Protein AF-A0A959NXY2-F1 (afdb_monomer)

Nearest PDB structures (foldseek):
  8fs8-assembly1_E  TM=3.729E-01  e=3.773E-01  Saccharomyces cerevisiae
  9f9m-assembly1_A  TM=2.835E-01  e=1.106E-01  Homo sapiens
  4p0q-assembly1_A  TM=2.655E-01  e=6.165E-01  Homo sapiens
  4p0p-assembly1_A  TM=2.673E-01  e=7.881E-01  Homo sapiens
  8fg6-assembly1_B  TM=3.776E-01  e=3.655E+00  synthetic construct

Secondary structure (DSSP, 8-state):
-HHHHHHHHHHHHH-HHHHTTPPPEEEEETTTTEEEEEETTEEEEEE--SSSSPTTHHHHHHHHHHH-SSGGGEEEEE-TTT-TT-S-HHHHHHHHHHHHT----HHHHHTTSTT--HHHHHHHHHHTHHHHEEE-

Sequence (136 aa):
FAEGAGWIQKYIVTNTSEFAGKKLEFEIGVISGRVDLRIGSNLFEFKSVSTLPPSSFTNQVARDLKNVTSLDQIKWYFDGSKLPNGISQTDKDAMLSALESMDLTPDVINKFVPQGTIQDLVNVIETKFTLIFQVK

Solvent-accessible surface area (backbone atoms only — not comparable to full-atom values): 7819 Å² total; per-residue (Å²): 94,70,65,51,56,47,48,52,54,49,50,53,73,74,42,40,82,86,50,61,98,55,68,79,44,77,48,72,39,84,88,76,58,41,62,36,42,32,46,88,80,30,42,36,43,70,42,72,49,73,58,68,60,50,91,64,44,48,66,48,53,55,50,52,53,66,75,46,78,50,72,87,33,40,34,37,38,30,32,27,90,48,31,78,82,51,81,45,72,69,37,50,52,48,38,53,58,48,51,64,70,50,94,68,57,69,71,54,39,36,63,81,28,75,91,48,49,65,63,54,45,49,52,54,46,59,81,40,36,72,72,28,50,36,70,86

Structure (mmCIF, N/CA/C/O backbone):
data_AF-A0A959NXY2-F1
#
_entry.id   AF-A0A959NXY2-F1
#
loop_
_atom_site.group_PDB
_atom_site.id
_atom_site.type_symbol
_atom_site.label_atom_id
_atom_site.label_alt_id
_atom_site.label_comp_id
_atom_site.label_asym_id
_a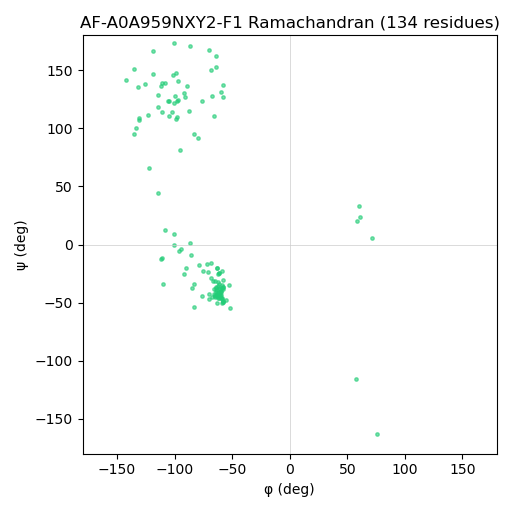tom_site.label_entity_id
_atom_site.label_seq_id
_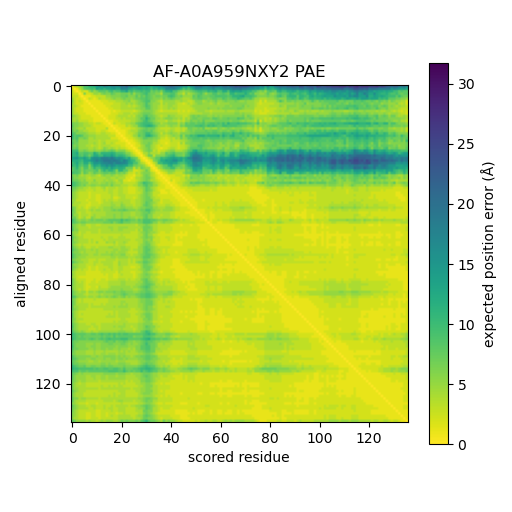atom_site.pdbx_PDB_ins_code
_atom_site.Cartn_x
_atom_site.Cartn_y
_atom_site.Cartn_z
_atom_site.occupancy
_atom_site.B_iso_or_equiv
_atom_site.auth_seq_id
_atom_site.auth_comp_id
_atom_site.auth_asym_id
_atom_site.auth_atom_id
_atom_site.pdbx_PDB_model_num
ATOM 1 N N . PHE A 1 1 ? 1.531 9.325 -18.493 1.00 51.78 1 PHE A N 1
ATOM 2 C CA . PHE A 1 1 ? 0.414 8.378 -18.700 1.00 51.78 1 PHE A CA 1
ATOM 3 C C . PHE A 1 1 ? 0.861 7.107 -19.420 1.00 51.78 1 PHE A C 1
ATOM 5 O O . PHE A 1 1 ? 0.708 6.038 -18.847 1.00 51.78 1 PHE A O 1
ATOM 12 N N . ALA A 1 2 ? 1.466 7.205 -20.614 1.00 60.94 2 ALA A N 1
ATOM 13 C CA . ALA A 1 2 ? 1.863 6.036 -21.413 1.00 60.94 2 ALA A CA 1
ATOM 14 C C . ALA A 1 2 ? 2.827 5.067 -20.701 1.00 60.94 2 ALA A C 1
ATOM 16 O O . ALA A 1 2 ? 2.673 3.860 -20.831 1.00 60.94 2 ALA A O 1
ATOM 17 N N . GLU A 1 3 ? 3.778 5.579 -19.916 1.00 69.56 3 GLU A N 1
ATOM 18 C CA . GLU A 1 3 ? 4.768 4.737 -19.231 1.00 69.56 3 GLU A CA 1
ATOM 19 C C . GLU A 1 3 ? 4.160 3.906 -18.091 1.00 69.56 3 GLU A C 1
ATOM 21 O O . GLU A 1 3 ? 4.346 2.696 -18.052 1.00 69.56 3 GLU A O 1
ATOM 26 N N . GLY A 1 4 ? 3.348 4.520 -17.220 1.00 69.44 4 GLY A N 1
ATOM 27 C CA . GLY A 1 4 ? 2.664 3.805 -16.135 1.00 69.44 4 GLY A CA 1
ATOM 28 C C . GLY A 1 4 ? 1.636 2.787 -16.642 1.00 69.44 4 GLY A C 1
ATOM 29 O O . GLY A 1 4 ? 1.629 1.647 -16.190 1.00 69.44 4 GLY A O 1
ATOM 30 N N . ALA A 1 5 ? 0.815 3.160 -17.630 1.00 72.44 5 ALA A N 1
ATOM 31 C CA . ALA A 1 5 ? -0.131 2.230 -18.255 1.00 72.44 5 ALA A CA 1
ATOM 32 C C . ALA A 1 5 ? 0.588 1.103 -19.021 1.00 72.44 5 ALA A C 1
ATOM 34 O O . ALA A 1 5 ? 0.179 -0.056 -18.954 1.00 72.44 5 ALA A O 1
ATOM 35 N N . GLY A 1 6 ? 1.693 1.428 -19.701 1.00 79.12 6 GLY A N 1
ATOM 36 C CA . GLY A 1 6 ? 2.545 0.458 -20.384 1.00 79.12 6 GLY A CA 1
ATOM 37 C C . GLY A 1 6 ? 3.209 -0.521 -19.420 1.00 79.12 6 GLY A C 1
ATOM 38 O O . GLY A 1 6 ? 3.290 -1.710 -19.725 1.00 79.12 6 GLY A O 1
ATOM 39 N N . TRP A 1 7 ? 3.620 -0.061 -18.235 1.00 82.69 7 TRP A N 1
ATOM 40 C CA . TRP A 1 7 ? 4.158 -0.931 -17.195 1.00 82.69 7 TRP A CA 1
ATOM 41 C C . TRP A 1 7 ? 3.110 -1.918 -16.672 1.00 82.69 7 TRP A C 1
ATOM 43 O O . TRP A 1 7 ? 3.397 -3.109 -16.608 1.00 82.69 7 TRP A O 1
ATOM 53 N N . ILE A 1 8 ? 1.881 -1.468 -16.397 1.00 83.81 8 ILE A N 1
ATOM 54 C CA . ILE A 1 8 ? 0.779 -2.350 -15.967 1.00 83.81 8 ILE A CA 1
ATOM 55 C C . ILE A 1 8 ? 0.502 -3.417 -17.021 1.00 83.81 8 ILE A C 1
ATOM 57 O O . ILE A 1 8 ? 0.464 -4.608 -16.710 1.00 83.81 8 ILE A O 1
ATOM 61 N N . GLN A 1 9 ? 0.350 -3.000 -18.282 1.00 81.94 9 GLN A N 1
ATOM 62 C CA . GLN A 1 9 ? 0.128 -3.928 -19.384 1.00 81.94 9 GLN A CA 1
ATOM 63 C C . GLN A 1 9 ? 1.273 -4.939 -19.475 1.00 81.94 9 GLN A C 1
ATOM 65 O O . GLN A 1 9 ? 1.013 -6.138 -19.535 1.00 81.94 9 GLN A O 1
ATOM 70 N N . LYS A 1 10 ? 2.528 -4.468 -19.439 1.00 85.38 10 LYS A N 1
ATOM 71 C CA . LYS A 1 10 ? 3.718 -5.322 -19.471 1.00 85.38 10 LYS A CA 1
ATOM 72 C C . LYS A 1 10 ? 3.715 -6.314 -18.310 1.00 85.38 10 LYS A C 1
ATOM 74 O O . LYS A 1 10 ? 3.863 -7.504 -18.556 1.00 85.38 10 LYS A O 1
ATOM 79 N N . TYR A 1 11 ? 3.495 -5.849 -17.083 1.00 87.75 11 TYR A N 1
ATOM 80 C CA . TYR A 1 11 ? 3.503 -6.699 -15.898 1.00 87.75 11 TYR A CA 1
ATOM 81 C C . TYR A 1 11 ? 2.442 -7.799 -15.991 1.00 87.75 11 TYR A C 1
ATOM 83 O O . TYR A 1 11 ? 2.757 -8.964 -15.757 1.00 87.75 11 TYR A O 1
ATOM 91 N N . ILE A 1 12 ? 1.213 -7.465 -16.398 1.00 86.19 12 ILE A N 1
ATOM 92 C CA . ILE A 1 12 ? 0.127 -8.447 -16.536 1.00 86.19 12 ILE A CA 1
ATOM 93 C C . ILE A 1 12 ? 0.471 -9.511 -17.587 1.00 86.19 12 ILE A C 1
ATOM 95 O O . ILE A 1 12 ? 0.279 -10.701 -17.334 1.00 86.19 12 ILE A O 1
ATOM 99 N N . VAL A 1 13 ? 1.002 -9.115 -18.752 1.00 85.56 13 VAL A N 1
ATOM 100 C CA . VAL A 1 13 ? 1.310 -10.073 -19.832 1.00 85.56 13 VAL A CA 1
ATOM 101 C C . VAL A 1 13 ? 2.566 -10.903 -19.570 1.00 85.56 13 VAL A C 1
ATOM 103 O O . VAL A 1 13 ? 2.690 -11.986 -20.134 1.00 85.56 13 VAL A O 1
ATOM 106 N N . THR A 1 14 ? 3.496 -10.434 -18.732 1.00 86.88 14 THR A N 1
ATOM 107 C CA . THR A 1 14 ? 4.696 -11.204 -18.363 1.00 86.88 14 THR A CA 1
ATOM 108 C C . THR A 1 14 ? 4.497 -12.070 -17.122 1.00 86.88 14 THR A C 1
ATOM 110 O O . THR A 1 14 ? 5.224 -13.041 -16.952 1.00 86.88 14 THR A O 1
ATOM 113 N N . ASN A 1 15 ? 3.506 -11.765 -16.278 1.00 87.06 15 ASN A N 1
ATOM 114 C CA . ASN A 1 15 ? 3.216 -12.484 -15.031 1.00 87.06 15 ASN A CA 1
ATOM 115 C C . ASN A 1 15 ? 1.859 -13.193 -15.098 1.00 87.06 15 ASN A C 1
ATOM 117 O O . ASN A 1 15 ? 1.056 -13.151 -14.168 1.00 87.06 15 ASN A O 1
ATOM 121 N N . THR A 1 16 ? 1.584 -13.857 -16.221 1.00 82.31 16 THR A N 1
ATOM 122 C CA . THR A 1 16 ? 0.269 -14.448 -16.507 1.00 82.31 16 THR A CA 1
ATOM 123 C C . THR A 1 16 ? -0.190 -15.451 -15.455 1.00 82.31 16 THR A C 1
ATOM 125 O O . THR A 1 16 ? -1.385 -15.525 -15.204 1.00 82.31 16 THR A O 1
ATOM 128 N N . SER A 1 17 ? 0.712 -16.174 -14.786 1.00 86.62 17 SER A N 1
ATOM 129 C CA . SER A 1 17 ? 0.363 -17.114 -13.709 1.00 86.62 17 SER A CA 1
ATOM 130 C C . SER A 1 17 ? -0.307 -16.440 -12.505 1.00 86.62 17 SER A C 1
ATOM 132 O O . SER A 1 17 ? -1.189 -17.036 -11.889 1.00 86.62 17 SER A O 1
ATOM 134 N N . GLU A 1 18 ? 0.048 -15.190 -12.192 1.00 84.44 18 GLU A N 1
ATOM 135 C CA . GLU A 1 18 ? -0.567 -14.414 -11.108 1.00 84.44 18 GLU A CA 1
ATOM 136 C C . GLU A 1 18 ? -2.027 -14.046 -11.427 1.00 84.44 18 GLU A C 1
ATOM 138 O O . GLU A 1 18 ? -2.870 -13.942 -10.526 1.00 84.44 18 GLU A O 1
ATOM 143 N N . PHE A 1 19 ? -2.344 -13.913 -12.716 1.00 84.25 19 PHE A N 1
ATOM 144 C CA . PHE A 1 19 ? -3.618 -13.402 -13.226 1.00 84.25 19 PHE A CA 1
ATOM 145 C C . PHE A 1 19 ? -4.483 -14.463 -13.928 1.00 84.25 19 PHE A C 1
ATOM 147 O O . PHE A 1 19 ? -5.662 -14.222 -14.191 1.00 84.25 19 PHE A O 1
ATOM 154 N N . ALA A 1 20 ? -3.929 -15.640 -14.221 1.00 83.44 20 ALA A N 1
ATOM 155 C CA . ALA A 1 20 ? -4.566 -16.680 -15.020 1.00 83.44 20 ALA A CA 1
ATOM 156 C C . ALA A 1 20 ? -5.889 -17.150 -14.402 1.00 83.44 20 ALA A C 1
ATOM 158 O O . ALA A 1 20 ? -5.972 -17.451 -13.211 1.00 83.44 20 ALA A O 1
ATOM 159 N N . GLY A 1 21 ? -6.932 -17.216 -15.234 1.00 81.19 21 GLY A N 1
ATOM 160 C CA . GLY A 1 21 ? -8.270 -17.650 -14.821 1.00 81.19 21 GLY A CA 1
ATOM 161 C C . GLY A 1 21 ? -9.022 -16.654 -13.932 1.00 81.19 21 GLY A C 1
ATOM 162 O O . GLY A 1 21 ? -10.113 -16.975 -13.465 1.00 81.19 21 GLY A O 1
ATOM 163 N N . LYS A 1 22 ? -8.476 -15.452 -13.695 1.00 85.25 22 LYS A N 1
ATOM 164 C CA . LYS A 1 22 ? -9.111 -14.421 -12.869 1.00 85.25 22 LYS A CA 1
ATOM 165 C C . LYS A 1 22 ? -9.767 -13.349 -13.735 1.00 85.25 22 LYS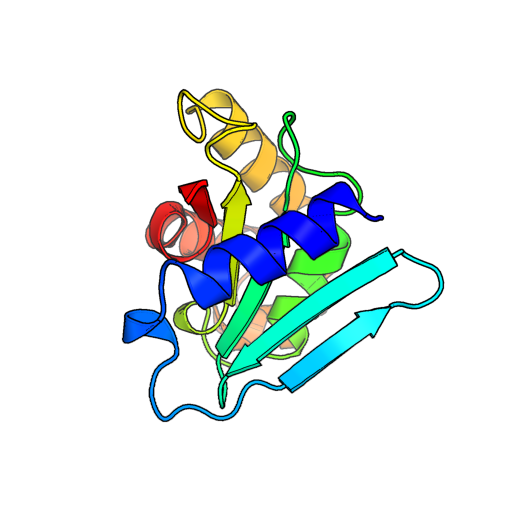 A C 1
ATOM 167 O O . LYS A 1 22 ? -9.262 -12.984 -14.795 1.00 85.25 22 LYS A O 1
ATOM 172 N N . LYS A 1 23 ? -10.887 -12.806 -13.256 1.00 84.69 23 LYS A N 1
ATOM 173 C CA . LYS A 1 23 ? -11.495 -11.605 -13.836 1.00 84.69 23 LYS A CA 1
ATOM 174 C C . LYS A 1 23 ? -10.685 -10.384 -13.399 1.00 84.69 23 LYS A C 1
ATOM 176 O O . LYS A 1 23 ? -10.519 -10.164 -12.200 1.00 84.69 23 LYS A O 1
ATOM 181 N N . LEU A 1 24 ? -10.199 -9.622 -14.375 1.00 83.88 24 LEU A N 1
ATOM 182 C CA . LEU A 1 24 ? -9.473 -8.371 -14.169 1.00 83.88 24 LEU A CA 1
ATOM 183 C C . LEU A 1 24 ? -10.440 -7.197 -14.343 1.00 83.88 24 LEU A C 1
ATOM 185 O O . LEU A 1 24 ? -11.086 -7.080 -15.384 1.00 83.88 24 LEU A O 1
ATOM 189 N N . GLU A 1 25 ? -10.549 -6.344 -13.331 1.00 85.19 25 GLU A N 1
ATOM 190 C CA . GLU A 1 25 ? -11.369 -5.131 -13.366 1.00 85.19 25 GLU A CA 1
ATOM 191 C C . GLU A 1 25 ? -10.452 -3.910 -13.284 1.00 85.19 25 GLU A C 1
ATOM 193 O O . GLU A 1 25 ? -9.722 -3.748 -12.312 1.00 85.19 25 GLU A O 1
ATOM 198 N N . PHE A 1 26 ? -10.461 -3.067 -14.318 1.00 81.56 26 PHE A N 1
ATOM 199 C CA . PHE A 1 26 ? -9.620 -1.872 -14.375 1.00 81.56 26 PHE A CA 1
ATOM 200 C C . PHE A 1 26 ? -10.418 -0.645 -13.937 1.00 81.56 26 PHE A C 1
ATOM 202 O O . PHE A 1 26 ? -11.441 -0.324 -14.544 1.00 81.56 26 PHE A O 1
ATOM 209 N N . GLU A 1 27 ? -9.928 0.075 -12.932 1.00 73.44 27 GLU A N 1
ATOM 210 C CA . GLU A 1 27 ? -10.452 1.388 -12.557 1.00 73.44 27 GLU A CA 1
ATOM 211 C C . GLU A 1 27 ? -9.571 2.474 -13.178 1.00 73.44 27 GLU A C 1
ATOM 213 O O . GLU A 1 27 ? -8.414 2.660 -12.798 1.00 73.44 27 GLU A O 1
ATOM 218 N N . ILE A 1 28 ? -10.112 3.189 -14.170 1.00 67.94 28 ILE A N 1
ATOM 219 C CA . ILE A 1 28 ? -9.374 4.212 -14.917 1.00 67.94 28 ILE A CA 1
ATOM 220 C C . ILE A 1 28 ? -9.778 5.604 -14.428 1.00 67.94 28 ILE A C 1
ATOM 222 O O . ILE A 1 28 ? -10.897 6.068 -14.650 1.00 67.94 28 ILE A O 1
ATOM 226 N N . GLY A 1 29 ? -8.836 6.312 -13.810 1.00 62.09 29 GLY A N 1
ATOM 227 C CA . GLY A 1 29 ? -8.968 7.734 -13.510 1.00 62.09 29 GLY A CA 1
ATOM 228 C C . GLY A 1 29 ? -8.587 8.571 -14.728 1.00 62.09 29 GLY A C 1
ATOM 229 O O . GLY A 1 29 ? -7.408 8.862 -14.917 1.00 62.09 29 GLY A O 1
ATOM 230 N N . VAL A 1 30 ? -9.569 8.974 -15.540 1.00 52.28 30 VAL A N 1
ATOM 231 C CA . VAL A 1 30 ? -9.363 9.680 -16.826 1.00 52.28 30 VAL A CA 1
ATOM 232 C C . VAL A 1 30 ? -8.573 10.991 -16.674 1.00 52.28 30 VAL A C 1
ATOM 234 O O . VAL A 1 30 ? -7.739 11.306 -17.514 1.00 52.28 30 VAL A O 1
ATOM 237 N N . ILE A 1 31 ? -8.787 11.730 -15.580 1.00 52.75 31 ILE A N 1
ATOM 238 C CA . ILE A 1 31 ? -8.115 13.018 -15.313 1.00 52.75 31 ILE A CA 1
ATOM 239 C C . ILE A 1 31 ? -6.739 12.816 -14.660 1.00 52.75 31 ILE A C 1
ATOM 241 O O . ILE A 1 31 ? -5.791 13.529 -14.971 1.00 52.75 31 ILE A O 1
ATOM 245 N N . SER A 1 32 ? -6.608 11.833 -13.763 1.00 53.75 32 SER A N 1
ATOM 246 C CA . SER A 1 32 ? -5.358 11.567 -13.038 1.00 53.75 32 SER A CA 1
ATOM 247 C C . SER A 1 32 ? -4.391 10.667 -13.805 1.00 53.75 32 SER A C 1
ATOM 249 O O . SER A 1 32 ? -3.267 10.453 -13.360 1.00 53.75 32 SER A O 1
ATOM 251 N N . GLY A 1 33 ? -4.834 10.080 -14.918 1.00 55.34 33 GLY A N 1
ATOM 252 C CA . GLY A 1 33 ? -4.065 9.086 -15.646 1.00 55.34 33 GLY A CA 1
ATOM 253 C C . GLY A 1 33 ? -3.732 7.845 -14.804 1.00 55.34 33 GLY A C 1
ATOM 254 O O . GLY A 1 33 ? -2.652 7.272 -14.949 1.00 55.34 33 GLY A O 1
ATOM 255 N N . ARG A 1 34 ? -4.638 7.465 -13.897 1.00 65.56 34 ARG A N 1
ATOM 256 C CA . ARG A 1 34 ? -4.462 6.351 -12.955 1.00 65.56 34 ARG A CA 1
ATOM 257 C C . ARG A 1 34 ? -5.135 5.097 -13.503 1.00 65.56 34 ARG A C 1
ATOM 259 O O . ARG A 1 34 ? -6.218 5.209 -14.075 1.00 65.56 34 ARG A O 1
ATOM 266 N N . VAL A 1 35 ? -4.507 3.942 -13.322 1.00 69.94 35 VAL A N 1
ATOM 267 C CA . VAL A 1 35 ? -5.096 2.636 -13.624 1.00 69.94 35 VAL A CA 1
ATOM 268 C C . VAL A 1 35 ? -4.870 1.751 -12.406 1.00 69.94 35 VAL A C 1
ATOM 270 O O . VAL A 1 35 ? -3.735 1.357 -12.146 1.00 69.94 35 VAL A O 1
ATOM 273 N N . ASP A 1 36 ? -5.945 1.461 -11.681 1.00 74.69 36 ASP A N 1
ATOM 274 C CA . ASP A 1 36 ? -5.934 0.482 -10.593 1.00 74.69 36 ASP A CA 1
ATOM 275 C C . ASP A 1 36 ? -6.492 -0.835 -11.136 1.00 74.69 36 ASP A C 1
ATOM 277 O O . ASP A 1 36 ? -7.356 -0.839 -12.020 1.00 74.69 36 ASP A O 1
ATOM 281 N N . LEU A 1 37 ? -6.000 -1.958 -10.623 1.00 83.50 37 LEU A N 1
ATOM 282 C CA . LEU A 1 37 ? -6.489 -3.278 -10.997 1.00 83.50 37 LEU A CA 1
ATOM 283 C C . LEU A 1 37 ? -7.147 -3.935 -9.792 1.00 83.50 37 LEU A C 1
ATOM 285 O O . LEU A 1 37 ? -6.552 -4.068 -8.727 1.00 83.50 37 LEU A O 1
ATOM 289 N N . ARG A 1 38 ? -8.365 -4.419 -9.977 1.00 84.81 38 ARG A N 1
ATOM 290 C CA . ARG A 1 38 ? -9.081 -5.204 -8.986 1.00 84.81 38 ARG A CA 1
ATOM 291 C C . ARG A 1 38 ? -9.232 -6.640 -9.460 1.00 84.81 38 ARG A C 1
ATOM 293 O O . ARG A 1 38 ? -9.549 -6.910 -10.619 1.00 84.81 38 ARG A O 1
ATOM 300 N N . ILE A 1 39 ? -8.999 -7.569 -8.536 1.00 83.44 39 ILE A N 1
ATOM 301 C CA . ILE A 1 39 ? -9.141 -9.006 -8.770 1.00 83.44 39 ILE A CA 1
ATOM 302 C C . ILE A 1 39 ? -9.915 -9.609 -7.607 1.00 83.44 39 ILE A C 1
ATOM 304 O O . ILE A 1 39 ? -9.369 -9.835 -6.524 1.00 83.44 39 ILE A O 1
ATOM 308 N N . GLY A 1 40 ? -11.207 -9.848 -7.825 1.00 86.19 40 GLY A N 1
ATOM 309 C CA . GLY A 1 40 ? -12.121 -10.203 -6.745 1.00 86.19 40 GLY A CA 1
ATOM 310 C C . GLY A 1 40 ? -12.128 -9.113 -5.670 1.00 86.19 40 GLY A C 1
ATOM 311 O O . GLY A 1 40 ? -12.519 -7.972 -5.918 1.00 86.19 40 GLY A O 1
ATOM 312 N N . SER A 1 41 ? -11.683 -9.454 -4.464 1.00 88.19 41 SER A N 1
ATOM 313 C CA . SER A 1 41 ? -11.614 -8.522 -3.338 1.00 88.19 41 SER A CA 1
ATOM 314 C C . SER A 1 41 ? -10.250 -7.835 -3.173 1.00 88.19 41 SER A C 1
ATOM 316 O O . SER A 1 41 ? -10.129 -6.977 -2.301 1.00 88.19 41 SER A O 1
ATOM 318 N N . ASN A 1 42 ? -9.244 -8.176 -3.984 1.00 91.12 42 ASN A N 1
ATOM 319 C CA . ASN A 1 42 ? -7.906 -7.587 -3.899 1.00 91.12 42 ASN A CA 1
ATOM 320 C C . ASN A 1 42 ? -7.794 -6.326 -4.762 1.00 91.12 42 ASN A C 1
ATOM 322 O O . ASN A 1 42 ? -8.231 -6.330 -5.916 1.00 91.12 42 ASN A O 1
ATOM 326 N N . LEU A 1 43 ? -7.166 -5.290 -4.207 1.00 92.06 43 LEU A N 1
ATOM 327 C CA . LEU A 1 43 ? -6.831 -4.033 -4.870 1.00 92.06 43 LEU A CA 1
ATOM 328 C C . LEU A 1 43 ? -5.337 -4.004 -5.179 1.00 92.06 43 LEU A C 1
ATOM 330 O O . LEU A 1 43 ? -4.510 -4.128 -4.276 1.00 92.06 43 LEU A O 1
ATOM 334 N N . PHE A 1 44 ? -5.009 -3.824 -6.453 1.00 91.38 44 PHE A N 1
ATOM 335 C CA . PHE A 1 44 ? -3.652 -3.668 -6.943 1.00 91.38 44 PHE A CA 1
ATOM 336 C C . PHE A 1 44 ? -3.446 -2.231 -7.425 1.00 91.38 44 PHE A C 1
ATOM 338 O O . PHE A 1 44 ? -4.032 -1.803 -8.421 1.00 91.38 44 PHE A O 1
ATOM 345 N N . GLU A 1 45 ? -2.587 -1.505 -6.722 1.00 91.44 45 GLU A N 1
ATOM 346 C CA . GLU A 1 45 ? -2.134 -0.167 -7.077 1.00 91.44 45 GLU A CA 1
ATOM 347 C C . GLU A 1 45 ? -0.743 -0.274 -7.710 1.00 91.44 45 GLU A C 1
ATOM 349 O O . GLU A 1 45 ? 0.205 -0.775 -7.104 1.00 91.44 45 GLU A O 1
ATOM 354 N N . PHE A 1 46 ? -0.618 0.201 -8.944 1.00 90.00 46 PHE A N 1
ATOM 355 C CA . PHE A 1 46 ? 0.608 0.109 -9.726 1.00 90.00 46 PHE A CA 1
ATOM 356 C C . PHE A 1 46 ? 1.306 1.480 -9.792 1.00 90.00 46 PHE A C 1
ATOM 358 O O . PHE A 1 46 ? 0.738 2.464 -10.269 1.00 90.00 46 PHE A O 1
ATOM 365 N N . LYS A 1 47 ? 2.571 1.555 -9.355 1.00 89.81 47 LYS A N 1
ATOM 366 C CA . LYS A 1 47 ? 3.417 2.754 -9.377 1.00 89.81 47 LYS A CA 1
ATOM 367 C C . LYS A 1 47 ? 4.726 2.556 -10.148 1.00 89.81 47 LYS A C 1
ATOM 369 O O . LYS A 1 47 ? 5.662 1.927 -9.676 1.00 89.81 47 LYS A O 1
ATOM 374 N N . SER A 1 48 ? 4.844 3.221 -11.294 1.00 90.19 48 SER A N 1
ATOM 375 C CA . SER A 1 48 ? 6.120 3.391 -12.003 1.00 90.19 48 SER A CA 1
ATOM 376 C C . SER A 1 48 ? 6.760 4.732 -11.616 1.00 90.19 48 SER A C 1
ATOM 378 O O . SER A 1 48 ? 6.607 5.725 -12.330 1.00 90.19 48 SER A O 1
ATOM 380 N N . VAL A 1 49 ? 7.440 4.783 -10.465 1.00 90.00 49 VAL A N 1
ATOM 381 C CA . VAL A 1 49 ? 8.082 5.993 -9.911 1.00 90.00 49 VAL A CA 1
ATOM 382 C C . VAL A 1 49 ? 9.488 5.681 -9.402 1.00 90.00 49 VAL A C 1
ATOM 384 O O . VAL A 1 49 ? 9.739 4.569 -8.955 1.00 90.00 49 VAL A O 1
ATOM 387 N N . SER A 1 50 ? 10.391 6.662 -9.433 1.00 92.31 50 SER A N 1
ATOM 388 C CA . SER A 1 50 ? 11.768 6.528 -8.925 1.00 92.31 50 SER A CA 1
ATOM 389 C C . SER A 1 50 ? 11.978 7.139 -7.535 1.00 92.31 50 SER A C 1
ATOM 391 O O . SER A 1 50 ? 13.092 7.129 -7.026 1.00 92.31 50 SER A O 1
ATOM 393 N N . THR A 1 51 ? 10.937 7.728 -6.943 1.00 93.12 51 THR A N 1
ATOM 394 C CA . THR A 1 51 ? 10.989 8.404 -5.639 1.00 93.12 51 THR A CA 1
ATOM 395 C C . THR A 1 51 ? 9.836 7.937 -4.766 1.00 93.12 51 THR A C 1
ATOM 397 O O . THR A 1 51 ? 8.693 7.884 -5.237 1.00 93.12 51 THR A O 1
ATOM 400 N N . LEU A 1 52 ? 10.130 7.646 -3.501 1.00 96.19 52 LEU A N 1
ATOM 401 C CA . LEU A 1 52 ? 9.159 7.208 -2.506 1.00 96.19 52 LEU A CA 1
ATOM 402 C C . LEU A 1 52 ? 9.085 8.198 -1.329 1.00 96.19 52 LEU A C 1
ATOM 404 O O . LEU A 1 52 ? 10.104 8.788 -0.974 1.00 96.19 52 LEU A O 1
ATOM 408 N N . PRO A 1 53 ? 7.900 8.377 -0.716 1.00 96.62 53 PRO A N 1
ATOM 409 C CA . PRO A 1 53 ? 6.588 7.954 -1.217 1.00 96.62 53 PRO A CA 1
ATOM 410 C C . PRO A 1 53 ? 6.195 8.679 -2.528 1.00 96.62 53 PRO A C 1
ATOM 412 O O . PRO A 1 53 ? 6.627 9.808 -2.764 1.00 96.62 53 PRO A O 1
ATOM 415 N N . PRO A 1 54 ? 5.364 8.074 -3.401 1.00 92.62 54 PRO A N 1
ATOM 416 C CA . PRO A 1 54 ? 4.865 8.745 -4.602 1.00 92.62 54 PRO A CA 1
ATOM 417 C C . PRO A 1 54 ? 3.979 9.955 -4.271 1.00 92.62 54 PRO A C 1
ATOM 419 O O . PRO A 1 54 ? 3.398 10.062 -3.188 1.00 92.62 54 PRO A O 1
ATOM 422 N N . SER A 1 55 ? 3.780 10.843 -5.247 1.00 87.06 55 SER A N 1
ATOM 423 C CA . SER A 1 55 ? 2.807 11.927 -5.102 1.00 87.06 55 SER A CA 1
ATOM 424 C C . SER A 1 55 ? 1.401 11.364 -4.831 1.00 87.06 55 SER A C 1
ATOM 426 O O . SER A 1 55 ? 0.966 10.378 -5.432 1.00 87.06 55 SER A O 1
ATOM 428 N N . SER A 1 56 ? 0.681 11.980 -3.887 1.00 88.44 56 SER A N 1
ATOM 429 C CA . SER A 1 56 ? -0.633 11.516 -3.400 1.00 88.44 56 SER A CA 1
ATOM 430 C C . SER A 1 56 ? -0.638 10.122 -2.749 1.00 88.44 56 SER A C 1
ATOM 432 O O . SER A 1 56 ? -1.681 9.467 -2.738 1.00 88.44 56 SER A O 1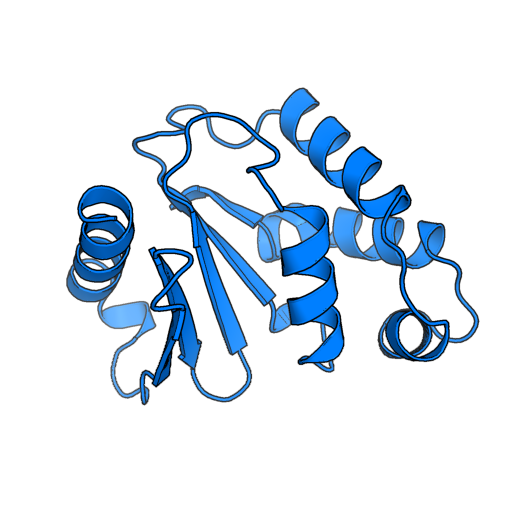
ATOM 434 N N . PHE A 1 57 ? 0.499 9.638 -2.238 1.00 94.50 57 PHE A N 1
ATOM 435 C CA . PHE A 1 57 ? 0.603 8.340 -1.560 1.00 94.50 57 PHE A CA 1
ATOM 436 C C . PHE A 1 57 ? -0.440 8.163 -0.448 1.00 94.50 57 PHE A C 1
ATOM 438 O O . PHE A 1 57 ? -1.248 7.241 -0.506 1.00 94.50 57 PHE A O 1
ATOM 445 N N . THR A 1 58 ? -0.486 9.098 0.500 1.00 95.62 58 THR A N 1
ATOM 446 C CA . THR A 1 58 ? -1.400 9.070 1.652 1.00 95.62 58 THR A CA 1
ATOM 447 C C . THR A 1 58 ? -2.866 9.044 1.231 1.00 95.62 58 THR A C 1
ATOM 449 O O . THR A 1 58 ? -3.630 8.207 1.699 1.00 95.62 58 THR A O 1
ATOM 452 N N . ASN A 1 59 ? -3.254 9.892 0.276 1.00 92.94 59 ASN A N 1
ATOM 453 C CA . ASN A 1 59 ? -4.624 9.943 -0.240 1.00 92.94 59 ASN A CA 1
ATOM 454 C C . ASN A 1 59 ? -5.061 8.620 -0.887 1.00 92.94 59 ASN A C 1
ATOM 456 O O . ASN A 1 59 ? -6.219 8.220 -0.765 1.00 92.94 59 ASN A O 1
ATOM 460 N N . GLN A 1 60 ? -4.149 7.946 -1.588 1.00 92.38 60 GLN A N 1
ATOM 461 C CA . GLN A 1 60 ? -4.439 6.679 -2.259 1.00 92.38 60 GLN A CA 1
ATOM 462 C C . GLN A 1 60 ? -4.496 5.522 -1.263 1.00 92.38 60 GLN A C 1
ATOM 464 O O . GLN A 1 60 ? -5.477 4.787 -1.273 1.00 92.38 60 GLN A O 1
ATOM 469 N N . VAL A 1 61 ? -3.550 5.434 -0.323 1.00 96.12 61 VAL A N 1
ATOM 470 C CA . VAL A 1 61 ? -3.610 4.432 0.754 1.00 96.12 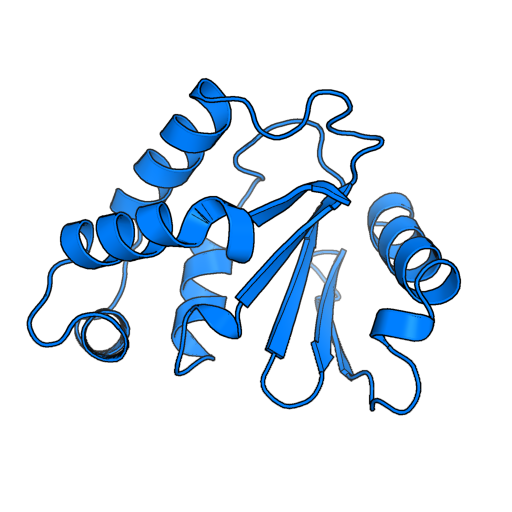61 VAL A CA 1
ATOM 471 C C . VAL A 1 61 ? -4.880 4.614 1.590 1.00 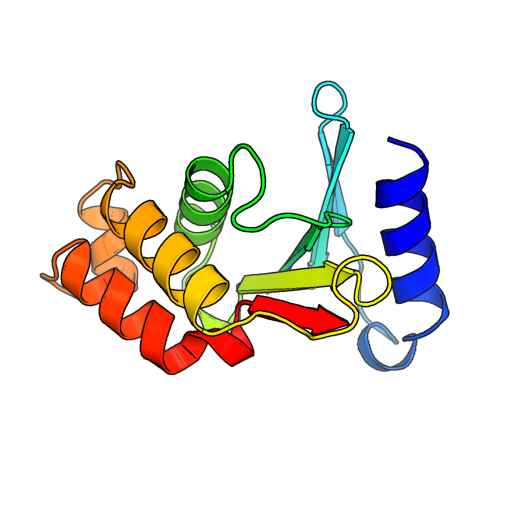96.12 61 VAL A C 1
ATOM 473 O O . VAL A 1 61 ? -5.593 3.646 1.843 1.00 96.12 61 VAL A O 1
ATOM 476 N N . ALA A 1 62 ? -5.245 5.850 1.941 1.00 96.31 62 ALA A N 1
ATOM 477 C CA . ALA A 1 62 ? -6.486 6.142 2.656 1.00 96.31 62 ALA A CA 1
ATOM 478 C C . ALA A 1 62 ? -7.741 5.685 1.891 1.00 96.31 62 ALA A C 1
ATOM 480 O O . ALA A 1 62 ? -8.704 5.214 2.499 1.00 96.31 62 ALA A O 1
ATOM 481 N N . ARG A 1 63 ? -7.751 5.817 0.560 1.00 93.25 63 ARG A N 1
ATOM 482 C CA . ARG A 1 63 ? -8.835 5.313 -0.295 1.00 93.25 63 ARG A CA 1
ATOM 483 C C . ARG A 1 63 ? -8.866 3.785 -0.301 1.00 93.25 63 ARG A C 1
ATOM 485 O O . ARG A 1 63 ? -9.941 3.210 -0.151 1.00 93.25 63 ARG A O 1
ATOM 492 N N . ASP A 1 64 ? -7.718 3.134 -0.431 1.00 95.00 64 ASP A N 1
ATOM 493 C CA . ASP A 1 64 ? -7.635 1.673 -0.458 1.00 95.00 64 ASP A CA 1
ATOM 494 C C . ASP A 1 64 ? -8.109 1.074 0.876 1.00 95.00 64 ASP A C 1
ATOM 496 O O . ASP A 1 64 ? -8.952 0.178 0.886 1.00 95.00 64 ASP A O 1
ATOM 500 N N . LEU A 1 65 ? -7.683 1.652 2.006 1.00 96.69 65 LEU A N 1
ATOM 501 C CA . LEU A 1 65 ? -8.135 1.283 3.355 1.00 96.69 65 LEU A CA 1
ATOM 502 C C . LEU A 1 65 ? -9.655 1.431 3.536 1.00 96.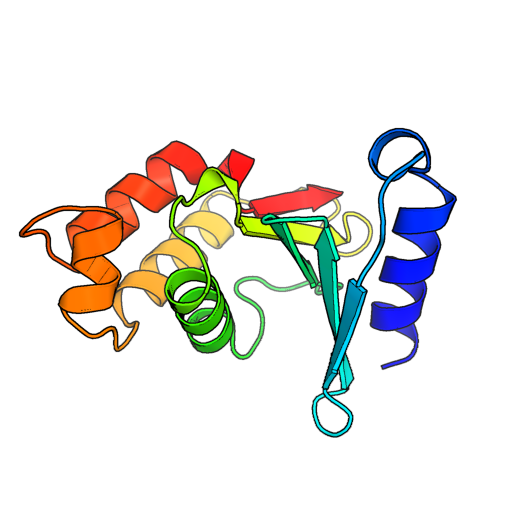69 65 LEU A C 1
ATOM 504 O O . LEU A 1 65 ? -10.289 0.630 4.225 1.00 96.69 65 LEU A O 1
ATOM 508 N N . LYS A 1 66 ? -10.279 2.431 2.901 1.00 95.19 66 LYS A N 1
ATOM 509 C CA . LYS A 1 66 ? -11.743 2.599 2.924 1.00 95.19 66 LYS A CA 1
ATOM 510 C C . LYS A 1 66 ? -12.465 1.468 2.184 1.00 95.19 66 LYS A C 1
ATOM 512 O O . LYS A 1 66 ? -13.562 1.098 2.605 1.00 95.19 66 LYS A O 1
ATOM 517 N N . ASN A 1 67 ? -11.841 0.905 1.150 1.00 92.88 67 ASN A N 1
ATOM 518 C CA . ASN A 1 67 ? -12.444 -0.051 0.219 1.00 92.88 67 ASN A CA 1
ATOM 519 C C . ASN A 1 67 ? -12.176 -1.530 0.546 1.00 92.88 67 ASN A C 1
ATOM 521 O O . ASN A 1 67 ? -12.744 -2.404 -0.112 1.00 92.88 67 ASN A O 1
ATOM 525 N N . VAL A 1 68 ? -11.349 -1.831 1.550 1.00 94.69 68 VAL A N 1
ATOM 526 C CA . VAL A 1 68 ? -11.039 -3.210 1.964 1.00 94.69 68 VAL A CA 1
ATOM 527 C C . VAL A 1 68 ? -11.451 -3.490 3.410 1.00 94.69 68 VAL A C 1
ATOM 529 O O . VAL A 1 68 ? -11.753 -2.584 4.188 1.00 94.69 68 VAL A O 1
ATOM 532 N N . THR A 1 69 ? -11.459 -4.775 3.764 1.00 94.81 69 THR A N 1
ATOM 533 C CA . THR A 1 69 ? -11.718 -5.273 5.127 1.00 94.81 69 THR A CA 1
ATOM 534 C C . THR A 1 69 ? -10.483 -5.899 5.775 1.00 94.81 69 THR A C 1
ATOM 536 O O . THR A 1 69 ? -10.482 -6.154 6.971 1.00 94.81 69 THR A O 1
ATOM 539 N N . SER A 1 70 ? -9.427 -6.155 5.000 1.00 95.19 70 SER A N 1
ATOM 540 C CA . SER A 1 70 ? -8.139 -6.674 5.460 1.00 95.19 70 SER A CA 1
ATOM 541 C C . SER A 1 70 ? -7.002 -6.022 4.679 1.00 95.19 70 SER A C 1
ATOM 543 O O . SER A 1 70 ? -7.102 -5.837 3.465 1.00 95.19 70 SER A O 1
ATOM 545 N N . LEU A 1 71 ? -5.894 -5.727 5.363 1.00 96.06 71 LEU A N 1
ATOM 546 C CA . LEU A 1 71 ? -4.677 -5.193 4.742 1.00 96.06 71 LEU A CA 1
ATOM 547 C C . LEU A 1 71 ? -4.072 -6.149 3.706 1.00 96.06 71 LEU A C 1
ATOM 549 O O . LEU A 1 71 ? -3.417 -5.704 2.770 1.00 96.06 71 LEU A O 1
ATOM 553 N N . ASP A 1 72 ? -4.335 -7.455 3.817 1.00 94.81 72 ASP A N 1
ATOM 554 C CA . ASP A 1 72 ? -3.811 -8.446 2.870 1.00 94.81 72 ASP A CA 1
ATOM 555 C C . ASP A 1 72 ? -4.426 -8.308 1.469 1.00 94.81 72 ASP A C 1
ATOM 557 O O . ASP A 1 72 ? -3.859 -8.822 0.502 1.00 94.81 72 ASP A O 1
ATOM 561 N N . GLN A 1 73 ? -5.547 -7.587 1.358 1.00 95.81 73 GLN A N 1
ATOM 562 C CA . GLN A 1 73 ? -6.210 -7.273 0.095 1.00 95.81 73 GLN A CA 1
ATOM 563 C C . GLN A 1 73 ? -5.533 -6.130 -0.665 1.00 95.81 73 GLN A C 1
ATOM 565 O O . GLN A 1 73 ? -5.790 -5.975 -1.855 1.00 95.81 73 GLN A O 1
ATOM 570 N N . ILE A 1 74 ? -4.697 -5.327 -0.003 1.00 96.69 74 ILE A N 1
ATOM 571 C CA . ILE A 1 74 ? -4.006 -4.196 -0.621 1.00 96.69 74 ILE A CA 1
ATOM 572 C C . ILE A 1 74 ? -2.654 -4.678 -1.150 1.00 96.69 74 ILE A C 1
ATOM 574 O O . ILE A 1 74 ? -1.865 -5.290 -0.424 1.00 96.69 74 ILE A O 1
ATOM 578 N N . LYS A 1 75 ? -2.393 -4.406 -2.430 1.00 95.44 75 LYS A N 1
ATOM 579 C CA . LYS A 1 75 ? -1.149 -4.726 -3.132 1.00 95.44 75 LYS A CA 1
ATOM 580 C C . LYS A 1 75 ? -0.662 -3.491 -3.878 1.00 95.44 75 LYS A C 1
ATOM 582 O O . LYS A 1 75 ? -1.222 -3.109 -4.891 1.00 95.44 75 LYS A O 1
ATOM 587 N N . TRP A 1 76 ? 0.388 -2.865 -3.381 1.00 95.94 76 TRP A N 1
ATOM 588 C CA . TRP A 1 76 ? 1.087 -1.773 -4.040 1.00 95.94 76 TRP A CA 1
ATOM 589 C C . TRP A 1 76 ? 2.320 -2.322 -4.732 1.00 95.94 76 TRP A C 1
ATOM 591 O O . TRP A 1 76 ? 3.281 -2.722 -4.074 1.00 95.94 76 TRP A O 1
ATOM 601 N N . TYR A 1 77 ? 2.279 -2.368 -6.057 1.00 94.50 77 TYR A N 1
ATOM 602 C CA . TYR A 1 77 ? 3.391 -2.820 -6.877 1.00 94.50 77 TYR A CA 1
ATOM 603 C C . TYR A 1 77 ? 4.134 -1.609 -7.414 1.00 94.50 77 TYR A C 1
ATOM 605 O O . TYR A 1 77 ? 3.540 -0.714 -8.016 1.00 94.50 77 TYR A O 1
ATOM 613 N N . PHE A 1 78 ? 5.444 -1.600 -7.207 1.00 94.19 78 PHE A N 1
ATOM 614 C CA . PHE A 1 78 ? 6.354 -0.593 -7.721 1.00 94.19 78 PHE A CA 1
ATOM 615 C C . PHE A 1 78 ? 7.217 -1.180 -8.830 1.00 94.19 78 PHE A C 1
ATOM 617 O O . PHE A 1 78 ? 7.705 -2.300 -8.699 1.00 94.19 78 PHE A O 1
ATOM 624 N N . ASP A 1 79 ? 7.429 -0.411 -9.894 1.00 92.88 79 ASP A N 1
ATOM 625 C CA . ASP A 1 79 ? 8.279 -0.812 -11.015 1.00 92.88 79 ASP A CA 1
ATOM 626 C C . ASP A 1 79 ? 9.744 -0.936 -10.574 1.00 92.88 79 ASP A C 1
ATOM 628 O O . ASP A 1 79 ? 10.420 0.064 -10.309 1.00 92.88 79 ASP A O 1
ATOM 632 N N . GLY A 1 80 ? 10.261 -2.163 -10.534 1.00 92.88 80 GLY A N 1
ATOM 633 C CA . GLY A 1 80 ? 11.649 -2.448 -10.190 1.00 92.88 80 GLY A CA 1
ATOM 634 C C . GLY A 1 80 ? 12.660 -1.859 -11.166 1.00 92.88 80 GLY A C 1
ATOM 635 O O . GLY A 1 80 ? 13.801 -1.622 -10.783 1.00 92.88 80 GLY A O 1
ATOM 636 N N . SER A 1 81 ? 12.259 -1.519 -12.395 1.00 91.88 81 SER A N 1
ATOM 637 C CA . SER A 1 81 ? 13.135 -0.782 -13.313 1.00 91.88 81 SER A CA 1
ATOM 638 C C . SER A 1 81 ? 13.346 0.678 -12.894 1.00 91.88 81 SER A C 1
ATOM 640 O O . SER A 1 81 ? 14.361 1.280 -13.250 1.00 91.88 81 SER A O 1
ATOM 642 N N . LYS A 1 82 ? 12.419 1.247 -12.111 1.00 93.31 82 LYS A N 1
ATOM 643 C CA . LYS A 1 82 ? 12.535 2.585 -11.510 1.00 93.31 82 LYS A CA 1
ATOM 644 C C . LYS A 1 82 ? 13.152 2.559 -10.117 1.00 93.31 82 LYS A C 1
ATOM 646 O O . LYS A 1 82 ? 13.759 3.551 -9.720 1.00 93.31 82 LYS A O 1
ATOM 651 N N . LEU A 1 83 ? 13.026 1.433 -9.417 1.00 94.19 83 LEU A N 1
ATOM 652 C CA . LEU A 1 83 ? 13.590 1.183 -8.090 1.00 94.19 83 LEU A CA 1
ATOM 653 C C . LEU A 1 83 ? 14.523 -0.045 -8.111 1.00 94.19 83 LEU A C 1
ATOM 655 O O . LEU A 1 83 ? 14.225 -1.054 -7.468 1.00 94.19 83 LEU A O 1
ATOM 659 N N . PRO A 1 84 ? 15.667 0.010 -8.821 1.00 92.88 84 PRO A N 1
ATOM 660 C CA . PRO A 1 84 ? 16.531 -1.159 -9.029 1.00 92.88 84 PRO A CA 1
ATOM 661 C C . PRO A 1 84 ? 17.134 -1.726 -7.735 1.00 92.88 84 PRO A C 1
ATOM 663 O O . PRO A 1 84 ? 17.530 -2.887 -7.699 1.00 92.88 84 PRO A O 1
ATOM 666 N N . ASN A 1 85 ? 17.177 -0.922 -6.669 1.00 94.50 85 ASN A N 1
ATOM 667 C CA . ASN A 1 85 ? 17.689 -1.315 -5.355 1.00 94.50 85 ASN A CA 1
ATOM 668 C C . ASN A 1 85 ? 16.572 -1.657 -4.351 1.00 94.50 85 ASN A C 1
ATOM 670 O O . ASN A 1 85 ? 16.846 -1.829 -3.166 1.00 94.50 85 ASN A O 1
ATOM 674 N N . GLY A 1 86 ? 15.319 -1.746 -4.805 1.00 95.62 86 GLY A N 1
ATOM 675 C CA . GLY A 1 86 ? 14.167 -1.957 -3.935 1.00 95.62 86 GLY A CA 1
ATOM 676 C C . GLY A 1 86 ? 13.742 -0.700 -3.162 1.00 95.62 86 GLY A C 1
ATOM 677 O O . GLY A 1 86 ? 14.121 0.417 -3.506 1.00 95.62 86 GLY A O 1
ATOM 678 N N . ILE A 1 87 ? 12.936 -0.902 -2.114 1.00 97.56 87 ILE A N 1
ATOM 679 C CA . ILE A 1 87 ? 12.561 0.134 -1.138 1.00 97.56 87 ILE A CA 1
ATOM 680 C C . ILE A 1 87 ? 13.635 0.138 -0.048 1.00 97.56 87 ILE A C 1
ATOM 682 O O . ILE A 1 87 ? 13.784 -0.857 0.664 1.00 97.56 87 ILE A O 1
ATOM 686 N N . SER A 1 88 ? 14.397 1.226 0.074 1.00 97.56 88 SER A N 1
ATOM 687 C CA . SER A 1 88 ? 15.404 1.346 1.134 1.00 97.56 88 SER A CA 1
ATOM 688 C C . SER A 1 88 ? 14.753 1.506 2.513 1.00 97.56 88 SER A C 1
ATOM 690 O O . SER A 1 88 ? 13.562 1.802 2.623 1.00 97.56 88 SER A O 1
ATOM 692 N N . GLN A 1 89 ? 15.533 1.364 3.591 1.00 97.62 89 GLN A N 1
ATOM 693 C CA . GLN A 1 89 ? 15.024 1.649 4.937 1.00 97.62 89 GLN A CA 1
ATOM 694 C C . GLN A 1 89 ? 14.550 3.108 5.059 1.00 97.62 89 GLN A C 1
ATOM 696 O O . GLN A 1 89 ? 13.483 3.353 5.605 1.00 97.62 89 GLN A O 1
ATOM 701 N N . THR A 1 90 ? 15.276 4.062 4.466 1.00 98.12 90 THR A N 1
ATOM 702 C CA . THR A 1 90 ? 14.878 5.478 4.443 1.00 98.12 90 THR A CA 1
ATOM 703 C C . THR A 1 90 ? 13.562 5.696 3.696 1.00 98.12 90 THR A C 1
ATOM 705 O O . THR A 1 90 ? 12.720 6.458 4.164 1.00 98.12 90 THR A O 1
ATOM 708 N N . ASP A 1 91 ? 13.348 5.007 2.571 1.00 98.00 91 ASP A N 1
ATOM 709 C CA . ASP A 1 91 ? 12.076 5.074 1.841 1.00 98.00 91 ASP A CA 1
ATOM 710 C C . ASP A 1 91 ? 10.928 4.485 2.666 1.00 98.00 91 ASP A C 1
ATOM 712 O O . ASP A 1 91 ? 9.848 5.073 2.734 1.00 98.00 91 ASP A O 1
ATOM 716 N N . LYS A 1 92 ? 11.164 3.337 3.318 1.00 98.19 92 LYS A N 1
ATOM 717 C CA . LYS A 1 92 ? 10.194 2.704 4.218 1.00 98.19 92 LYS A CA 1
ATOM 718 C C . LYS A 1 92 ? 9.801 3.666 5.343 1.00 98.19 92 LYS A C 1
ATOM 720 O O . LYS A 1 92 ? 8.609 3.876 5.557 1.00 98.19 92 LYS A O 1
ATOM 725 N N . ASP A 1 93 ? 10.775 4.271 6.016 1.00 98.31 93 ASP A N 1
ATOM 726 C CA . ASP A 1 93 ? 10.545 5.205 7.124 1.00 98.31 93 ASP A CA 1
ATOM 727 C C . ASP A 1 93 ? 9.778 6.450 6.656 1.00 98.31 93 ASP A C 1
ATOM 729 O O . ASP A 1 93 ? 8.828 6.880 7.312 1.00 98.31 93 ASP A O 1
ATOM 733 N N . ALA A 1 94 ? 10.124 6.995 5.484 1.00 98.06 94 ALA A N 1
ATOM 734 C CA . ALA A 1 94 ? 9.408 8.119 4.883 1.00 98.06 94 ALA A CA 1
ATOM 735 C C . ALA A 1 94 ? 7.956 7.757 4.527 1.00 98.06 94 ALA A C 1
ATOM 737 O O . ALA A 1 94 ? 7.043 8.554 4.753 1.00 98.06 94 ALA A O 1
ATOM 738 N N . MET A 1 95 ? 7.721 6.552 3.997 1.00 98.38 95 MET A N 1
ATOM 739 C CA . MET A 1 95 ? 6.375 6.053 3.713 1.00 98.38 95 MET A CA 1
ATOM 740 C C . MET A 1 95 ? 5.559 5.910 5.000 1.00 98.38 95 MET A C 1
ATOM 742 O O . MET A 1 95 ? 4.457 6.445 5.060 1.00 98.38 95 MET A O 1
ATOM 746 N N . LEU A 1 96 ? 6.089 5.244 6.029 1.00 98.44 96 LEU A N 1
ATOM 747 C CA . LEU A 1 96 ? 5.402 5.071 7.316 1.00 98.44 96 LEU A CA 1
ATOM 748 C C . LEU A 1 96 ? 5.099 6.419 7.984 1.00 98.44 96 LEU A C 1
ATOM 750 O O . LEU A 1 96 ? 3.959 6.654 8.374 1.00 98.44 96 LEU A O 1
ATOM 754 N N . SER A 1 97 ? 6.065 7.340 7.997 1.00 97.88 97 SER A N 1
ATOM 755 C CA . SER A 1 97 ? 5.877 8.693 8.542 1.00 97.88 97 SER A CA 1
ATOM 756 C C . SER A 1 97 ? 4.775 9.459 7.803 1.00 97.88 97 SER A C 1
ATOM 758 O O . SER A 1 97 ? 3.978 10.171 8.408 1.00 97.88 97 SER A O 1
ATOM 760 N N . ALA A 1 98 ? 4.679 9.302 6.478 1.00 97.56 98 ALA A N 1
ATOM 761 C CA . ALA A 1 98 ? 3.595 9.911 5.714 1.00 97.56 98 ALA A CA 1
ATOM 762 C C . ALA A 1 98 ? 2.223 9.338 6.115 1.00 97.56 98 ALA A C 1
ATOM 764 O O . ALA A 1 98 ? 1.244 10.084 6.174 1.00 97.56 98 ALA A O 1
ATOM 765 N N . LEU A 1 99 ? 2.137 8.038 6.417 1.00 97.81 99 LEU A N 1
ATOM 766 C CA . LEU A 1 99 ? 0.888 7.388 6.827 1.00 97.81 99 LEU A CA 1
ATOM 767 C C . LEU A 1 99 ? 0.353 7.907 8.171 1.00 97.81 99 LEU A C 1
ATOM 769 O O . LEU A 1 99 ? -0.862 7.996 8.334 1.00 97.81 99 LEU A O 1
ATOM 773 N N . GLU A 1 100 ? 1.222 8.318 9.095 1.00 96.00 100 GLU A N 1
ATOM 774 C CA . GLU A 1 100 ? 0.813 8.906 10.383 1.00 96.00 100 GLU A CA 1
ATOM 775 C C . GLU A 1 100 ? 0.026 10.218 10.214 1.00 96.00 100 GLU A C 1
ATOM 777 O O . GLU A 1 100 ? -0.805 10.562 11.050 1.00 96.00 100 GLU A O 1
ATOM 782 N N . SER A 1 101 ? 0.233 10.925 9.097 1.00 92.44 101 SER A N 1
ATOM 783 C CA . SER A 1 101 ? -0.475 12.170 8.765 1.00 92.44 101 SER A CA 1
ATOM 784 C C . SER A 1 101 ? -1.813 11.968 8.041 1.00 92.44 101 SER A C 1
ATOM 786 O O . SER A 1 101 ? -2.457 12.946 7.653 1.00 92.44 101 SER A O 1
ATOM 788 N N . MET A 1 102 ? -2.236 10.720 7.804 1.00 94.44 102 MET A N 1
ATOM 789 C CA . MET A 1 102 ? -3.488 10.451 7.098 1.00 94.44 102 MET A CA 1
ATOM 790 C C . MET A 1 102 ? -4.703 10.884 7.920 1.00 94.44 102 MET A C 1
ATOM 792 O O . MET A 1 102 ? -4.916 10.423 9.039 1.00 94.44 102 MET A O 1
ATOM 796 N N . ASP A 1 103 ? -5.565 11.685 7.297 1.00 91.12 103 ASP A N 1
ATOM 797 C CA . ASP A 1 103 ? -6.882 12.010 7.837 1.00 91.12 103 ASP A CA 1
ATOM 798 C C . ASP A 1 103 ? -7.860 10.850 7.570 1.00 91.12 103 ASP A C 1
ATOM 800 O O . ASP A 1 103 ? -8.468 10.724 6.496 1.00 91.12 103 ASP A O 1
ATOM 804 N N . LEU A 1 104 ? -7.941 9.931 8.536 1.00 95.19 104 LEU A N 1
ATOM 805 C CA . LEU A 1 104 ? -8.851 8.789 8.527 1.00 95.19 104 LEU A CA 1
ATOM 806 C C . LEU A 1 104 ? -9.925 8.950 9.596 1.00 95.19 104 LEU A C 1
ATOM 808 O O . LEU A 1 104 ? -9.649 9.312 10.737 1.00 95.19 104 LEU A O 1
ATOM 812 N N . THR A 1 105 ? -11.158 8.585 9.247 1.00 95.75 105 THR A N 1
ATOM 813 C CA . THR A 1 105 ? -12.220 8.494 10.248 1.00 95.75 105 THR A CA 1
ATOM 814 C C . THR A 1 105 ? -11.939 7.333 11.211 1.00 95.75 105 THR A C 1
ATOM 816 O O . THR A 1 105 ? -11.381 6.311 10.788 1.00 95.75 105 THR A O 1
ATOM 819 N N . PRO A 1 106 ? -12.381 7.426 12.480 1.00 95.25 106 PRO A N 1
ATOM 820 C CA . PRO A 1 106 ? -12.238 6.335 13.446 1.00 95.25 106 PRO A CA 1
ATOM 821 C C . PRO A 1 106 ? -12.796 5.000 12.939 1.00 95.25 106 PRO A C 1
ATOM 823 O O . PRO A 1 106 ? -12.206 3.953 13.181 1.00 95.25 106 PRO A O 1
ATOM 826 N N . ASP A 1 107 ? -13.883 5.031 12.162 1.00 95.81 107 ASP A N 1
ATOM 827 C CA . ASP A 1 107 ? -14.480 3.829 11.572 1.00 95.81 107 ASP A CA 1
ATOM 828 C C . ASP A 1 107 ? -13.540 3.101 10.609 1.00 95.81 107 ASP A C 1
ATOM 830 O O . ASP A 1 107 ? -13.555 1.875 10.554 1.00 95.81 107 ASP A O 1
ATOM 834 N N . VAL A 1 108 ? -12.708 3.825 9.850 1.00 97.00 108 VAL A N 1
ATOM 835 C CA . VAL A 1 108 ? -11.730 3.195 8.950 1.00 97.00 108 VAL A CA 1
ATOM 8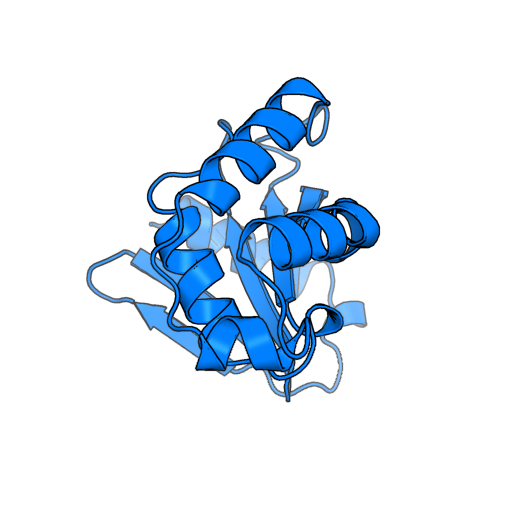36 C C . VAL A 1 108 ? -10.620 2.533 9.756 1.00 97.00 108 VAL A C 1
ATOM 838 O O . VAL A 1 108 ? -10.253 1.403 9.449 1.00 97.00 108 VAL A O 1
ATOM 841 N N . ILE A 1 109 ? -10.121 3.198 10.799 1.00 97.56 109 ILE A N 1
ATOM 842 C CA . ILE A 1 109 ? -9.078 2.656 11.682 1.00 97.56 109 ILE A CA 1
ATOM 843 C C . ILE A 1 109 ? -9.596 1.398 12.395 1.00 97.56 109 ILE A C 1
ATOM 845 O O . ILE A 1 109 ? -8.948 0.350 12.354 1.00 97.56 109 ILE A O 1
ATOM 849 N N . ASN A 1 110 ? -10.815 1.463 12.938 1.00 96.56 110 ASN A N 1
ATOM 850 C CA . ASN A 1 110 ? -11.465 0.374 13.669 1.00 96.56 110 ASN A CA 1
ATOM 851 C C . ASN A 1 110 ? -11.645 -0.918 12.856 1.00 96.56 110 ASN A C 1
ATOM 853 O O . ASN A 1 110 ? -11.737 -1.988 13.456 1.00 96.56 110 ASN A O 1
ATOM 857 N N . LYS A 1 111 ? -11.667 -0.858 11.514 1.00 96.06 111 LYS A N 1
ATOM 858 C CA . LYS A 1 111 ? -11.697 -2.063 10.658 1.00 96.06 111 LYS A CA 1
ATOM 859 C C . LYS A 1 111 ? -10.468 -2.949 10.843 1.00 96.06 111 LYS A C 1
ATOM 861 O O . LYS A 1 111 ? -10.566 -4.162 10.692 1.00 96.06 111 LYS A O 1
ATOM 866 N N . PHE A 1 112 ? -9.318 -2.337 11.111 1.00 97.19 112 PHE A N 1
ATOM 867 C CA . PHE A 1 112 ? -8.023 -3.016 11.146 1.00 97.19 112 PHE A CA 1
ATOM 868 C C . PHE A 1 112 ? -7.474 -3.117 12.564 1.00 97.19 112 PHE A C 1
ATOM 870 O O . PHE A 1 112 ? -6.832 -4.109 12.901 1.00 97.19 112 PHE A O 1
ATOM 877 N N . VAL A 1 113 ? -7.744 -2.104 13.389 1.00 97.12 113 VAL A N 1
ATOM 878 C CA . VAL A 1 113 ? -7.335 -2.054 14.790 1.00 97.12 113 VAL A CA 1
ATOM 879 C C . VAL A 1 113 ? -8.516 -1.570 15.635 1.00 97.12 113 VAL A C 1
ATOM 881 O O . VAL A 1 113 ? -8.743 -0.364 15.738 1.00 97.12 113 VAL A O 1
ATOM 884 N N . PRO A 1 114 ? -9.306 -2.486 16.223 1.00 96.31 114 PRO A N 1
ATOM 885 C CA . PRO A 1 114 ? -10.457 -2.118 17.041 1.00 96.31 114 PRO A CA 1
ATOM 886 C C . PRO A 1 114 ? -10.063 -1.227 18.225 1.00 96.31 114 PRO A C 1
ATOM 888 O O . PRO A 1 114 ? -9.198 -1.603 19.012 1.00 96.31 114 PRO A O 1
ATOM 891 N N . GLN A 1 115 ? -10.726 -0.074 18.365 1.00 94.00 115 GLN A N 1
ATOM 892 C CA . GLN A 1 115 ? -10.427 0.959 19.372 1.00 94.00 115 GLN A CA 1
ATOM 893 C C . GLN A 1 115 ? -8.993 1.515 19.285 1.00 94.00 115 GLN A C 1
ATOM 895 O O . GLN A 1 115 ? -8.478 2.066 20.256 1.00 94.00 115 GLN A O 1
ATOM 900 N N . GLY A 1 116 ? -8.346 1.350 18.130 1.00 95.19 116 GLY A N 1
ATOM 901 C CA . GLY A 1 116 ? -6.988 1.805 17.885 1.00 95.19 116 GLY A CA 1
ATOM 902 C C . GLY A 1 116 ? -6.910 3.250 17.407 1.00 95.19 116 GLY A C 1
ATOM 903 O O . GLY A 1 116 ? -7.899 3.899 17.060 1.00 95.19 116 GLY A O 1
ATOM 904 N N . THR A 1 117 ? -5.680 3.736 17.356 1.00 96.75 117 THR A N 1
ATOM 905 C CA . THR A 1 117 ? -5.296 5.032 16.804 1.00 96.75 117 THR A CA 1
ATOM 906 C C . THR A 1 117 ? -4.718 4.883 15.396 1.00 96.75 117 THR A C 1
ATOM 908 O O . THR A 1 117 ? -4.466 3.775 14.912 1.00 96.75 117 THR A O 1
ATOM 911 N N . ILE A 1 118 ? -4.456 6.012 14.729 1.00 96.88 118 ILE A N 1
ATOM 912 C CA . ILE A 1 118 ? -3.703 6.009 13.469 1.00 96.88 118 ILE A CA 1
ATOM 913 C C . ILE A 1 118 ? -2.315 5.381 13.649 1.00 96.88 118 ILE A C 1
ATOM 915 O O . ILE A 1 118 ? -1.881 4.628 12.782 1.00 96.88 118 ILE A O 1
ATOM 919 N N . GLN A 1 119 ? -1.663 5.601 14.797 1.00 97.38 119 GLN A N 1
ATOM 920 C CA . GLN A 1 119 ? -0.362 5.005 15.092 1.00 97.38 119 GLN A CA 1
ATOM 921 C C . GLN A 1 119 ? -0.450 3.481 15.151 1.00 97.38 119 GLN A C 1
ATOM 923 O O . GLN A 1 119 ? 0.391 2.791 14.583 1.00 97.38 119 GLN A O 1
ATOM 928 N N . ASP A 1 120 ? -1.489 2.943 15.792 1.00 97.81 120 ASP A N 1
ATOM 929 C CA . ASP A 1 120 ? -1.663 1.494 15.875 1.00 97.81 120 ASP A CA 1
ATOM 930 C C . ASP A 1 120 ? -1.892 0.883 14.489 1.00 97.81 120 ASP A C 1
ATOM 932 O O . ASP A 1 120 ? -1.331 -0.165 14.171 1.00 97.81 120 ASP A O 1
ATOM 936 N N . LEU A 1 121 ? -2.657 1.561 13.627 1.00 98.31 121 LEU A N 1
ATOM 937 C CA . LEU A 1 121 ? -2.816 1.152 12.233 1.00 98.31 121 LEU A CA 1
ATOM 938 C C . LEU A 1 121 ? -1.479 1.175 11.478 1.00 98.31 121 LEU A C 1
ATOM 940 O O . LEU A 1 121 ? -1.170 0.211 10.776 1.00 98.31 121 LEU A O 1
ATOM 944 N N . VAL A 1 122 ? -0.682 2.237 11.626 1.00 98.31 122 VAL A N 1
ATOM 945 C CA . VAL A 1 122 ? 0.647 2.342 11.000 1.00 98.31 122 VAL A CA 1
ATOM 946 C C . VAL A 1 122 ? 1.570 1.225 11.485 1.00 98.31 122 VAL A C 1
ATOM 948 O O . VAL A 1 122 ? 2.219 0.592 10.655 1.00 98.31 122 VAL A O 1
ATOM 951 N N . ASN A 1 123 ? 1.547 0.886 12.776 1.00 98.31 123 ASN A N 1
ATOM 952 C CA . ASN A 1 123 ? 2.310 -0.237 13.324 1.00 98.31 123 ASN A CA 1
ATOM 953 C C . ASN A 1 123 ? 1.890 -1.569 12.678 1.00 98.31 123 ASN A C 1
ATOM 955 O O . ASN A 1 123 ? 2.737 -2.372 12.285 1.00 98.31 123 ASN A O 1
ATOM 959 N N . VAL A 1 124 ? 0.586 -1.812 12.495 1.00 97.94 124 VAL A N 1
ATOM 960 C CA . VAL A 1 124 ? 0.117 -3.023 11.799 1.00 97.94 124 VAL A CA 1
ATOM 961 C C . VAL A 1 124 ? 0.546 -3.016 10.326 1.00 97.94 124 VAL A C 1
ATOM 963 O O . VAL A 1 124 ? 1.010 -4.044 9.825 1.00 97.94 124 VAL A O 1
ATOM 966 N N . ILE A 1 125 ? 0.447 -1.878 9.633 1.00 98.19 125 ILE A N 1
ATOM 967 C CA . ILE A 1 125 ? 0.938 -1.731 8.253 1.00 98.19 125 ILE A CA 1
ATOM 968 C C . ILE A 1 125 ? 2.440 -2.014 8.185 1.00 98.19 125 ILE A C 1
ATOM 970 O O . ILE A 1 125 ? 2.872 -2.720 7.276 1.00 98.19 125 ILE A O 1
ATOM 974 N N . GLU A 1 126 ? 3.227 -1.543 9.151 1.00 98.44 126 GLU A N 1
ATOM 975 C CA . GLU A 1 126 ? 4.658 -1.814 9.221 1.00 98.44 126 GLU A CA 1
ATOM 976 C C . GLU A 1 126 ? 4.948 -3.318 9.307 1.00 98.44 126 GLU A C 1
ATOM 978 O O . GLU A 1 126 ? 5.768 -3.827 8.538 1.00 98.44 126 GLU A O 1
ATOM 983 N N . THR A 1 127 ? 4.245 -4.057 10.175 1.00 98.06 127 THR A N 1
ATOM 984 C CA . THR A 1 127 ? 4.442 -5.518 10.289 1.00 98.06 127 THR A CA 1
ATOM 985 C C . THR A 1 127 ? 4.133 -6.268 8.991 1.00 98.06 127 THR A C 1
ATOM 987 O O . THR A 1 127 ? 4.665 -7.353 8.755 1.00 98.06 127 THR A O 1
ATOM 990 N N . LYS A 1 128 ? 3.297 -5.685 8.124 1.00 97.44 128 LYS A N 1
ATOM 991 C CA . LYS A 1 128 ? 2.894 -6.232 6.822 1.00 97.44 128 LYS A 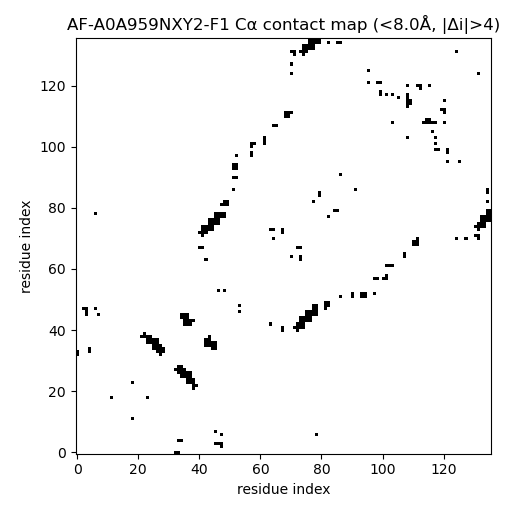CA 1
ATOM 992 C C . LYS A 1 128 ? 3.521 -5.478 5.646 1.00 97.44 128 LYS A C 1
ATOM 994 O O . LYS A 1 128 ? 3.109 -5.700 4.507 1.00 97.44 128 LYS A O 1
ATOM 999 N N . PHE A 1 129 ? 4.514 -4.618 5.882 1.00 97.94 129 PHE A N 1
ATOM 1000 C CA . PHE A 1 129 ? 4.978 -3.648 4.888 1.00 97.94 129 PHE A CA 1
ATOM 1001 C C . PHE A 1 129 ? 5.379 -4.313 3.570 1.00 97.94 129 PHE A C 1
ATOM 1003 O O . PHE A 1 129 ? 4.898 -3.917 2.516 1.00 97.94 129 PHE A O 1
ATOM 1010 N N . THR A 1 130 ? 6.175 -5.383 3.624 1.00 96.50 130 THR A N 1
ATOM 1011 C CA . THR A 1 130 ? 6.654 -6.110 2.433 1.00 96.50 130 THR A CA 1
ATOM 1012 C C . THR A 1 130 ? 5.570 -6.930 1.731 1.00 96.50 130 THR A C 1
ATOM 1014 O O . THR A 1 130 ? 5.738 -7.321 0.579 1.00 96.50 130 THR A O 1
ATOM 1017 N N . LEU A 1 131 ? 4.443 -7.199 2.397 1.00 95.56 131 LEU A N 1
ATOM 1018 C CA . LEU A 1 131 ? 3.288 -7.867 1.792 1.00 95.56 131 LEU A CA 1
ATOM 1019 C C . LEU A 1 131 ? 2.399 -6.877 1.038 1.00 95.56 131 LEU A C 1
ATOM 1021 O O . LEU A 1 131 ? 1.790 -7.252 0.029 1.00 95.56 131 LEU A O 1
ATOM 1025 N N . ILE A 1 132 ? 2.319 -5.646 1.546 1.00 97.75 132 ILE A N 1
ATOM 1026 C CA . ILE A 1 132 ? 1.523 -4.555 0.985 1.00 97.75 132 ILE A CA 1
ATOM 1027 C C . ILE A 1 132 ? 2.311 -3.868 -0.132 1.00 97.75 132 ILE A C 1
ATOM 1029 O O . ILE A 1 132 ? 1.816 -3.795 -1.248 1.00 97.75 132 ILE A O 1
ATOM 1033 N N . PHE A 1 133 ? 3.539 -3.425 0.136 1.00 97.75 133 PHE A N 1
ATOM 1034 C CA . PHE A 1 133 ? 4.395 -2.656 -0.768 1.00 97.75 133 PHE A CA 1
ATOM 1035 C C . PHE A 1 133 ? 5.510 -3.543 -1.334 1.00 97.75 133 PHE A C 1
ATOM 1037 O O . PHE A 1 133 ? 6.417 -3.960 -0.615 1.00 97.75 133 PHE A O 1
ATOM 1044 N N . GLN A 1 134 ? 5.440 -3.846 -2.630 1.00 96.62 134 GLN A N 1
ATOM 1045 C CA . GLN A 1 134 ? 6.341 -4.778 -3.309 1.00 96.62 134 GLN A CA 1
ATOM 1046 C C . GLN A 1 134 ? 6.986 -4.122 -4.522 1.00 96.62 134 GLN A C 1
ATOM 1048 O O . GLN A 1 134 ? 6.313 -3.458 -5.304 1.00 96.62 134 GLN A O 1
ATOM 1053 N N . VAL A 1 135 ? 8.277 -4.368 -4.716 1.00 95.81 135 VAL A N 1
ATOM 1054 C CA . VAL A 1 135 ? 8.973 -4.021 -5.959 1.00 95.81 135 VAL A CA 1
ATOM 1055 C C . VAL A 1 135 ? 8.909 -5.223 -6.892 1.00 95.81 135 VAL A C 1
ATOM 1057 O O . VAL A 1 135 ? 9.154 -6.353 -6.460 1.00 95.81 135 VAL A O 1
ATOM 1060 N N . LYS A 1 136 ? 8.509 -4.980 -8.137 1.00 93.19 136 LYS A N 1
ATOM 1061 C CA . LYS A 1 136 ? 8.131 -5.990 -9.123 1.00 93.19 136 LYS A CA 1
ATOM 1062 C C . LYS A 1 136 ? 8.810 -5.772 -10.467 1.00 93.19 136 LYS A C 1
ATOM 1064 O O . LYS A 1 136 ? 8.975 -4.598 -10.866 1.00 93.19 136 LYS A O 1
#

Mean predicted aligned error: 4.5 Å

Radius of gyration: 14.84 Å; Cα contacts (8 Å, |Δi|>4): 171; chains: 1; bounding box: 32×31×41 Å

pLDDT: mean 89.69, std 10.75, range [51.78, 98.44]

Foldseek 3Di:
DCVQVVVVVVCCVVPVVVCPPWDWDWDADPVVRFTWIDTPQATEGEEAALDPPDVCLLVVVLVNLVSHLDLLSAAYEYECVSVVPWQDPVRVVVSLVSQLPHDHDPVSVCSYPNVDDSNVVSVVCSVCVCSRYDYD